Protein AF-A0A9P4VIU5-F1 (afdb_monomer_lite)

Secondary structure (DSSP, 8-state):
--TTTT--GGG-EEEEEEEEEEEESSSSEE---S--SS-PPPPPSS-EEEEEEEEEEE--

Structure (mmCIF, N/CA/C/O backbone):
data_AF-A0A9P4VIU5-F1
#
_entry.id   AF-A0A9P4VIU5-F1
#
loop_
_atom_site.group_PDB
_atom_site.id
_atom_site.type_symbol
_atom_site.label_atom_id
_atom_site.label_alt_id
_atom_site.label_comp_id
_atom_site.label_asym_id
_atom_site.label_entity_id
_atom_site.label_seq_id
_atom_site.pdbx_PDB_ins_code
_atom_site.Cartn_x
_atom_site.Cartn_y
_atom_site.Cartn_z
_atom_site.occupancy
_atom_site.B_iso_or_equiv
_atom_site.auth_seq_id
_atom_site.auth_comp_id
_atom_site.auth_asym_id
_atom_site.auth_atom_id
_atom_site.pdbx_PDB_model_num
ATOM 1 N N . MET A 1 1 ? 18.192 -0.713 -21.113 1.00 53.38 1 MET A N 1
ATOM 2 C CA . MET A 1 1 ? 18.482 -1.888 -20.265 1.00 53.38 1 MET A CA 1
ATOM 3 C C . MET A 1 1 ? 19.188 -1.407 -19.004 1.00 53.38 1 MET A C 1
ATOM 5 O O . MET A 1 1 ? 20.250 -0.800 -19.121 1.00 53.38 1 MET A O 1
ATOM 9 N N . ARG A 1 2 ? 18.604 -1.594 -17.812 1.00 59.88 2 ARG A N 1
ATOM 10 C CA . ARG A 1 2 ? 19.285 -1.306 -16.533 1.00 59.88 2 ARG A CA 1
ATOM 11 C C . ARG A 1 2 ? 20.415 -2.333 -16.324 1.00 59.88 2 ARG A C 1
ATOM 13 O O . ARG A 1 2 ? 20.266 -3.327 -15.626 1.00 59.88 2 ARG A O 1
ATOM 20 N N . ALA A 1 3 ? 21.554 -2.093 -16.973 1.00 63.06 3 ALA A N 1
ATOM 21 C CA . ALA A 1 3 ? 22.649 -3.046 -17.188 1.00 63.06 3 ALA A CA 1
ATOM 22 C C . ALA A 1 3 ? 23.497 -3.397 -15.946 1.00 63.06 3 ALA A C 1
ATOM 24 O O . ALA A 1 3 ? 24.492 -4.100 -16.071 1.00 63.06 3 ALA A O 1
ATOM 25 N N . LYS A 1 4 ? 23.130 -2.932 -14.745 1.00 73.69 4 LYS A N 1
ATOM 26 C CA . LYS A 1 4 ? 23.912 -3.195 -13.526 1.00 73.69 4 LYS A CA 1
ATOM 27 C C . LYS A 1 4 ? 23.659 -4.590 -12.940 1.00 73.69 4 LYS A C 1
ATOM 29 O O . LYS A 1 4 ? 24.548 -5.144 -12.309 1.00 73.69 4 LYS A O 1
ATOM 34 N N . TYR A 1 5 ? 22.464 -5.146 -13.162 1.00 82.38 5 TYR A N 1
ATOM 35 C CA . TYR A 1 5 ? 22.023 -6.390 -12.514 1.00 82.38 5 TYR A CA 1
ATOM 36 C C . TYR A 1 5 ? 21.322 -7.378 -13.457 1.00 82.38 5 TYR A C 1
ATOM 38 O O . TYR A 1 5 ? 20.784 -8.371 -12.989 1.00 82.38 5 TYR A O 1
ATOM 46 N N . ALA A 1 6 ? 21.296 -7.101 -14.768 1.00 85.31 6 ALA A N 1
ATOM 47 C CA . ALA A 1 6 ? 20.628 -7.937 -15.776 1.00 85.31 6 ALA A CA 1
ATOM 48 C C . ALA A 1 6 ? 19.141 -8.259 -15.482 1.00 85.31 6 ALA A C 1
ATOM 50 O O . ALA A 1 6 ? 18.615 -9.252 -15.972 1.00 85.31 6 ALA A O 1
ATOM 51 N N . ILE A 1 7 ? 18.456 -7.409 -14.709 1.00 84.00 7 ILE A N 1
ATOM 52 C CA . ILE A 1 7 ? 17.026 -7.550 -14.404 1.00 84.00 7 ILE A CA 1
ATOM 53 C C . ILE A 1 7 ? 16.222 -7.096 -15.625 1.00 84.00 7 ILE A C 1
ATOM 55 O O . ILE A 1 7 ? 16.470 -6.009 -16.160 1.00 84.00 7 ILE A O 1
ATOM 59 N N . GLN A 1 8 ? 15.274 -7.923 -16.068 1.00 84.88 8 GLN A N 1
ATOM 60 C CA . GLN A 1 8 ? 14.379 -7.573 -17.164 1.00 84.88 8 GLN A CA 1
ATOM 61 C C . GLN A 1 8 ? 13.372 -6.520 -16.692 1.00 84.88 8 GLN A C 1
ATOM 63 O O . GLN A 1 8 ? 12.901 -6.562 -15.560 1.00 84.88 8 GLN A O 1
ATOM 68 N N . ASP A 1 9 ? 13.001 -5.580 -17.562 1.00 82.38 9 ASP A N 1
ATOM 69 C CA . ASP A 1 9 ? 12.047 -4.526 -17.188 1.00 82.38 9 ASP A CA 1
ATOM 70 C C . ASP A 1 9 ? 10.674 -5.105 -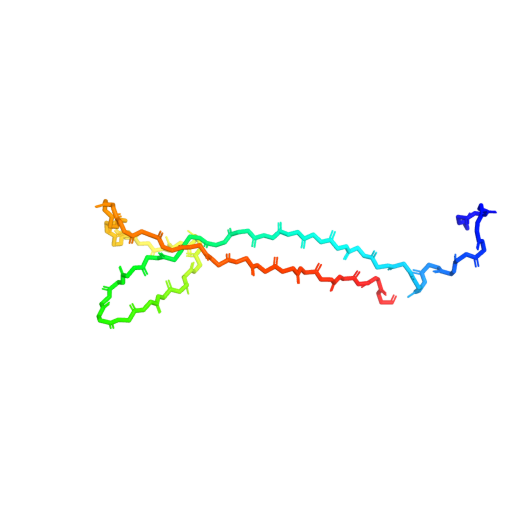16.773 1.00 82.38 9 ASP A C 1
ATOM 72 O O . ASP A 1 9 ? 9.974 -4.510 -15.959 1.00 82.38 9 ASP A O 1
ATOM 76 N N . ALA A 1 10 ? 10.325 -6.302 -17.264 1.00 84.88 10 ALA A N 1
ATOM 77 C CA . ALA A 1 10 ? 9.126 -7.051 -16.873 1.00 84.88 10 ALA A CA 1
ATOM 78 C C . ALA A 1 10 ? 9.134 -7.531 -15.408 1.00 84.88 10 ALA A C 1
ATOM 80 O O . ALA A 1 10 ? 8.057 -7.766 -14.848 1.00 84.88 10 ALA A O 1
ATOM 81 N N . ASP A 1 11 ? 10.328 -7.636 -14.815 1.00 85.56 11 ASP A N 1
ATOM 82 C CA . ASP A 1 11 ? 10.589 -8.070 -13.440 1.00 85.56 11 ASP A CA 1
ATOM 83 C C . ASP A 1 11 ? 10.835 -6.882 -12.491 1.00 85.56 11 ASP A C 1
ATOM 85 O O . ASP A 1 11 ? 11.196 -7.067 -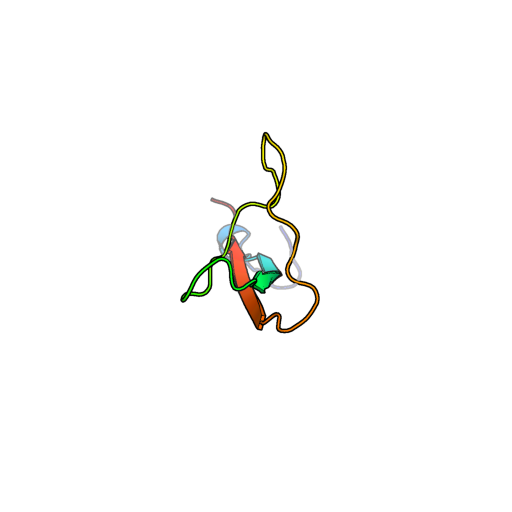11.327 1.00 85.56 11 ASP A O 1
ATOM 89 N N . LEU A 1 12 ? 10.647 -5.644 -12.965 1.00 86.56 12 LEU A N 1
ATOM 90 C CA . LEU A 1 12 ? 10.684 -4.449 -12.127 1.00 86.56 12 LEU A CA 1
ATOM 91 C C . LEU A 1 12 ? 9.290 -4.147 -11.570 1.00 86.56 12 LEU A C 1
ATOM 93 O O . LEU A 1 12 ? 8.351 -3.847 -12.308 1.00 86.56 12 LEU A O 1
ATOM 97 N N . TYR A 1 13 ? 9.195 -4.164 -10.243 1.00 90.06 13 TYR A N 1
ATOM 98 C CA . TYR A 1 13 ? 7.996 -3.809 -9.493 1.00 90.06 13 TYR A CA 1
ATOM 99 C C . TYR A 1 13 ? 8.252 -2.522 -8.708 1.00 90.06 13 TYR A C 1
ATOM 101 O O . TY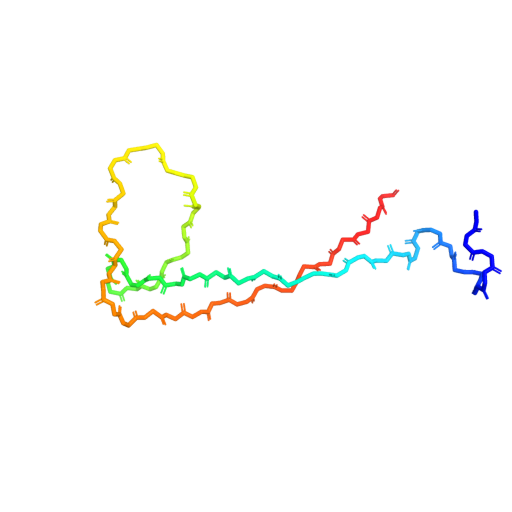R A 1 13 ? 9.301 -2.373 -8.078 1.00 90.06 13 TYR A O 1
ATOM 109 N N . ASN A 1 14 ? 7.301 -1.592 -8.752 1.00 91.62 14 ASN A N 1
ATOM 110 C CA . ASN A 1 14 ? 7.286 -0.424 -7.883 1.00 91.62 14 ASN A CA 1
ATOM 111 C C . ASN A 1 14 ? 6.378 -0.709 -6.689 1.00 91.62 14 ASN A C 1
ATOM 113 O O . ASN A 1 14 ? 5.253 -1.175 -6.875 1.00 91.62 14 ASN A O 1
ATOM 117 N N . PHE A 1 15 ? 6.869 -0.402 -5.495 1.00 94.69 15 PHE A N 1
ATOM 118 C CA . PHE A 1 15 ? 6.111 -0.502 -4.257 1.00 94.69 15 PHE A CA 1
ATOM 119 C C . PHE A 1 15 ? 5.982 0.881 -3.639 1.00 94.69 15 PHE A C 1
ATOM 121 O O . PHE A 1 15 ? 6.950 1.642 -3.647 1.00 94.69 15 PHE A O 1
ATOM 128 N N . ASP A 1 16 ? 4.810 1.179 -3.097 1.00 95.19 16 ASP A N 1
ATOM 129 C CA . ASP A 1 16 ? 4.576 2.393 -2.323 1.00 95.19 16 ASP A CA 1
ATOM 130 C C . ASP A 1 16 ? 3.579 2.131 -1.191 1.00 95.19 16 ASP A C 1
ATOM 132 O O . ASP A 1 16 ? 2.821 1.155 -1.217 1.00 95.19 16 ASP A O 1
ATOM 136 N N . GLU A 1 17 ? 3.603 2.999 -0.188 1.00 95.38 17 GLU A N 1
ATOM 137 C CA . GLU A 1 17 ? 2.675 2.968 0.935 1.00 95.38 17 GLU A CA 1
ATOM 138 C C . GLU A 1 17 ? 1.716 4.155 0.860 1.00 95.38 17 GLU A C 1
ATOM 140 O O . GLU A 1 17 ? 2.135 5.306 0.732 1.00 95.38 17 GLU A O 1
ATOM 145 N N . ILE A 1 18 ? 0.421 3.888 1.036 1.00 90.31 18 ILE A N 1
ATOM 146 C CA . ILE A 1 18 ? -0.577 4.939 1.215 1.00 90.31 18 ILE A CA 1
ATOM 147 C C . ILE A 1 18 ? -1.380 4.734 2.501 1.00 90.31 18 ILE A C 1
ATOM 149 O O . ILE A 1 18 ? -1.948 3.672 2.766 1.00 90.31 18 ILE A O 1
ATOM 153 N N . GLY A 1 19 ? -1.432 5.792 3.312 1.00 87.88 19 GLY A N 1
ATOM 154 C CA . GLY A 1 19 ? -2.224 5.851 4.536 1.00 87.88 19 GLY A CA 1
ATOM 155 C C . GLY A 1 19 ? -3.620 6.425 4.291 1.00 87.88 19 GLY A C 1
ATOM 156 O O . GLY A 1 19 ? -3.779 7.508 3.726 1.00 87.88 19 GLY A O 1
ATOM 157 N N . PHE A 1 20 ? -4.641 5.734 4.787 1.00 82.06 20 PHE A N 1
ATOM 158 C CA . PHE A 1 20 ? -6.032 6.167 4.814 1.00 82.06 20 PHE A CA 1
ATOM 159 C C . PHE A 1 20 ? -6.465 6.465 6.244 1.00 82.06 20 PHE A C 1
ATOM 161 O O . PHE A 1 20 ? -6.359 5.634 7.145 1.00 82.06 20 PHE A O 1
ATOM 168 N N . MET A 1 21 ? -7.032 7.650 6.443 1.00 80.06 21 MET A N 1
ATOM 169 C CA . MET A 1 21 ? -7.650 8.009 7.712 1.00 80.06 21 MET A CA 1
ATOM 170 C C . MET A 1 21 ? -9.063 7.422 7.771 1.00 80.06 21 MET A C 1
ATOM 172 O O . MET A 1 21 ? -9.943 7.812 6.998 1.00 80.06 21 MET A O 1
ATOM 176 N N . MET A 1 22 ? -9.289 6.493 8.694 1.00 76.50 22 MET A N 1
ATOM 177 C CA . MET A 1 22 ? -10.588 5.878 8.930 1.00 76.50 22 MET A CA 1
ATOM 178 C C . MET A 1 22 ? -11.340 6.661 10.001 1.00 76.50 22 MET A C 1
ATOM 180 O O . MET A 1 22 ? -10.937 6.746 11.162 1.00 76.50 22 MET A O 1
ATOM 184 N N . GLY A 1 23 ? -12.454 7.255 9.588 1.00 72.19 23 GLY A N 1
ATOM 185 C CA . GLY A 1 23 ? -13.423 7.835 10.504 1.00 72.19 23 GLY A CA 1
ATOM 186 C C . GLY A 1 23 ? -14.536 6.838 10.801 1.00 72.19 23 GLY A C 1
ATOM 187 O O . GLY A 1 23 ? -14.991 6.103 9.922 1.00 72.19 23 GLY A O 1
ATOM 188 N N . VAL A 1 24 ? -15.042 6.864 12.027 1.00 65.56 24 VAL A N 1
ATOM 189 C CA . VAL A 1 24 ? -16.366 6.315 12.327 1.00 65.56 24 VAL A CA 1
ATOM 190 C C . VAL A 1 24 ? -17.386 7.257 11.664 1.00 65.56 24 VAL A C 1
ATOM 192 O O . VAL A 1 24 ? -17.282 8.473 11.802 1.00 65.56 24 VAL A O 1
ATOM 195 N N . ILE A 1 25 ? -18.339 6.766 10.871 1.00 63.06 25 ILE A N 1
ATOM 196 C CA . ILE A 1 25 ? -19.386 7.622 10.247 1.00 63.06 25 ILE A CA 1
ATOM 197 C C . ILE A 1 25 ? -20.791 7.259 10.774 1.00 63.06 25 ILE A C 1
ATOM 199 O O . ILE A 1 25 ? -21.702 8.090 10.750 1.00 63.06 25 ILE A O 1
ATOM 203 N N . CYS A 1 26 ? -20.950 6.032 11.276 1.00 62.03 26 CYS A N 1
ATOM 204 C CA . CYS A 1 26 ? -22.086 5.450 12.006 1.00 62.03 26 CYS A CA 1
ATOM 205 C C . CYS A 1 26 ? -21.504 4.299 12.865 1.00 62.03 26 CYS A C 1
ATOM 207 O O . CYS A 1 26 ? -20.290 4.257 12.992 1.00 62.03 26 CYS A O 1
ATOM 209 N N . GLY A 1 27 ? -22.268 3.354 13.426 1.00 63.47 27 GLY A N 1
ATOM 210 C CA . GLY A 1 27 ? -21.746 2.249 14.269 1.00 63.47 27 GLY A CA 1
ATOM 211 C C . GLY A 1 27 ? -20.709 1.297 13.626 1.00 63.47 27 GLY A C 1
ATOM 212 O O . GLY A 1 27 ? -20.423 0.250 14.192 1.00 63.47 27 GLY A O 1
ATOM 213 N N . GLY A 1 28 ? -20.160 1.643 12.457 1.00 62.22 28 GLY A N 1
ATOM 214 C CA . GLY A 1 28 ? -19.055 0.977 11.783 1.00 62.22 28 GLY A CA 1
ATOM 215 C C . GLY A 1 28 ? -18.047 1.968 11.182 1.00 62.22 28 GLY A C 1
ATOM 216 O O . GLY A 1 28 ? -18.315 3.160 10.981 1.00 62.22 28 GLY A O 1
ATOM 217 N N . MET A 1 29 ? -16.867 1.435 10.893 1.00 66.50 29 MET A N 1
ATOM 218 C CA . MET A 1 29 ? -15.742 2.118 10.263 1.00 66.50 29 MET A CA 1
ATOM 219 C C . MET A 1 29 ? -15.904 2.145 8.742 1.00 66.50 29 MET A C 1
ATOM 221 O O . MET A 1 29 ? -16.300 1.142 8.149 1.00 66.50 29 MET A O 1
ATOM 225 N N . VAL A 1 30 ? -15.620 3.283 8.100 1.00 64.69 30 VAL A N 1
ATOM 226 C CA . VAL A 1 30 ? -15.810 3.432 6.647 1.00 64.69 30 VAL A CA 1
ATOM 227 C C . VAL A 1 30 ? -14.645 4.192 6.017 1.00 64.69 30 VAL A C 1
ATOM 229 O O . VAL A 1 30 ? -14.335 5.313 6.419 1.00 64.69 30 VAL A O 1
ATOM 232 N N . VAL A 1 31 ? -14.056 3.613 4.967 1.00 69.44 31 VAL A N 1
ATOM 233 C CA . VAL A 1 31 ? -13.098 4.289 4.079 1.00 69.44 31 VAL A CA 1
ATOM 234 C C . VAL A 1 31 ? -13.869 4.882 2.901 1.00 69.44 31 VAL A C 1
ATOM 236 O O . VAL A 1 31 ? -14.527 4.165 2.150 1.00 69.44 31 VAL A O 1
ATOM 239 N N . THR A 1 32 ? -13.824 6.202 2.731 1.00 68.88 32 THR A N 1
ATOM 240 C CA . THR A 1 32 ? -14.495 6.897 1.619 1.00 68.88 32 THR A CA 1
ATOM 241 C C . THR A 1 32 ? -13.488 7.617 0.740 1.00 68.88 32 THR A C 1
ATOM 243 O O . THR A 1 32 ? -12.474 8.092 1.243 1.00 68.88 32 THR A O 1
ATOM 246 N N . ARG A 1 33 ? -13.819 7.805 -0.540 1.00 69.62 33 ARG A N 1
ATOM 247 C CA . ARG A 1 33 ? -13.016 8.621 -1.460 1.00 69.62 33 ARG A CA 1
ATOM 248 C C . ARG A 1 33 ? -12.815 10.050 -0.933 1.00 69.62 33 ARG A C 1
ATOM 250 O O . ARG A 1 33 ? -13.727 10.620 -0.328 1.00 69.62 33 ARG A O 1
ATOM 257 N N . ALA A 1 34 ? -11.627 10.600 -1.195 1.00 64.44 34 ALA A N 1
ATOM 258 C CA . ALA A 1 34 ? -11.244 11.963 -0.824 1.00 64.44 34 ALA A CA 1
ATOM 259 C C . ALA A 1 34 ? -12.043 13.026 -1.597 1.00 64.44 34 ALA A C 1
ATOM 261 O O . ALA A 1 34 ? -12.420 14.047 -1.029 1.00 64.44 34 ALA A O 1
ATOM 262 N N . ASP A 1 35 ? -12.350 12.758 -2.869 1.00 61.78 35 ASP A N 1
ATOM 263 C CA . ASP A 1 35 ? -13.186 13.631 -3.687 1.00 61.78 35 ASP A CA 1
ATOM 264 C C . ASP A 1 35 ? -14.672 13.337 -3.436 1.00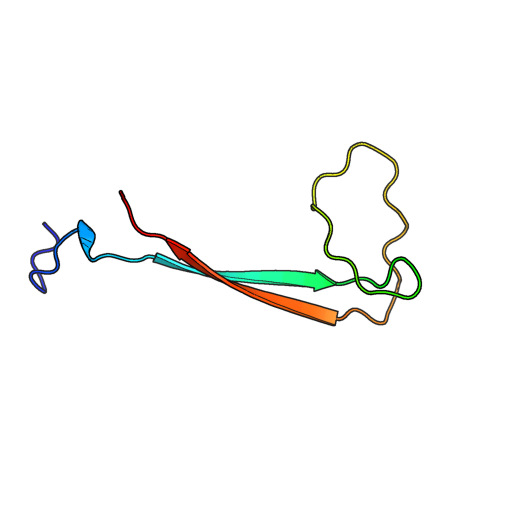 61.78 35 ASP A C 1
ATOM 266 O O . ASP A 1 35 ? -15.157 12.219 -3.652 1.00 61.78 35 ASP A O 1
ATOM 270 N N . ARG A 1 36 ? -15.404 14.336 -2.940 1.00 62.69 36 ARG A N 1
ATOM 271 C CA . ARG A 1 36 ? -16.850 14.265 -2.711 1.00 62.69 36 ARG A CA 1
ATOM 272 C C . ARG A 1 36 ? -17.513 15.473 -3.365 1.00 62.69 36 ARG A C 1
ATOM 274 O O . ARG A 1 36 ? -17.267 16.609 -2.971 1.00 62.69 36 ARG A O 1
ATOM 281 N N . ARG A 1 37 ? -18.451 15.237 -4.289 1.00 63.12 37 ARG A N 1
ATOM 282 C CA . ARG A 1 37 ? -19.413 16.266 -4.720 1.00 63.12 37 ARG A CA 1
ATOM 283 C C . ARG A 1 37 ? -20.486 16.442 -3.636 1.00 63.12 37 ARG A C 1
ATOM 285 O O . ARG A 1 37 ? -21.371 15.601 -3.515 1.00 63.12 37 ARG A O 1
ATOM 292 N N . GLY A 1 38 ? -20.408 17.519 -2.848 1.00 70.12 38 GLY A N 1
ATOM 293 C CA . GLY A 1 38 ? -21.426 17.911 -1.855 1.00 70.12 38 GLY A CA 1
ATOM 294 C C . GLY A 1 38 ? -20.854 18.352 -0.498 1.00 70.12 38 GLY A C 1
ATOM 295 O O . GLY A 1 38 ? -19.643 18.358 -0.298 1.00 70.12 38 GLY A O 1
ATOM 296 N N . ARG A 1 39 ? -21.721 18.722 0.462 1.00 64.56 39 ARG A N 1
ATOM 297 C CA . ARG A 1 39 ? -21.303 19.033 1.847 1.00 64.56 39 ARG A CA 1
ATOM 298 C C . ARG A 1 39 ? -20.785 17.759 2.522 1.00 64.56 39 ARG A C 1
ATOM 300 O O . ARG A 1 39 ? -21.559 16.852 2.817 1.00 64.56 39 ARG A O 1
ATOM 307 N N . GLY A 1 40 ? -19.477 17.688 2.764 1.00 62.00 40 GLY A N 1
ATOM 308 C CA . GLY A 1 40 ? -18.870 16.585 3.505 1.00 62.00 40 GLY A CA 1
ATOM 309 C C . GLY A 1 40 ? -19.441 16.491 4.922 1.00 62.00 40 GLY A C 1
ATOM 310 O O . GLY A 1 40 ? -19.596 17.511 5.593 1.00 62.00 40 GLY A O 1
ATOM 311 N N . LYS A 1 41 ? -19.746 15.271 5.390 1.00 61.88 41 LYS A N 1
ATOM 312 C CA . LYS A 1 41 ? -20.013 15.046 6.817 1.00 61.88 41 LYS A CA 1
ATOM 313 C C . LYS A 1 41 ? -18.812 15.553 7.613 1.00 61.88 41 LYS A C 1
ATOM 315 O O . LYS A 1 41 ? -17.675 15.266 7.237 1.00 61.88 41 LYS A O 1
ATOM 320 N N . GLN A 1 42 ? -19.090 16.313 8.670 1.00 59.56 42 GLN A N 1
ATOM 321 C CA . GLN A 1 42 ? -18.084 16.893 9.552 1.00 59.56 42 GLN A CA 1
ATOM 322 C C . GLN A 1 42 ? -17.129 15.776 9.995 1.00 59.56 42 GLN A C 1
ATOM 324 O O . GLN A 1 42 ? -17.568 14.764 10.542 1.00 59.56 42 GLN A O 1
ATOM 329 N N . LEU A 1 43 ? -15.844 15.913 9.652 1.00 63.06 43 LEU A N 1
ATOM 330 C CA . LEU A 1 43 ? -14.808 14.954 10.025 1.00 63.06 43 LEU A CA 1
ATOM 331 C C . LEU A 1 43 ? -14.846 14.838 11.552 1.00 63.06 43 LEU A C 1
ATOM 333 O O . LEU A 1 43 ? -14.685 15.865 12.213 1.00 63.06 43 LEU A O 1
ATOM 337 N N . GLN A 1 44 ? -15.099 13.648 12.112 1.00 64.31 44 GLN A N 1
ATOM 338 C CA . GLN A 1 44 ? -15.218 13.511 13.567 1.00 64.31 44 GLN A CA 1
ATOM 339 C C . GLN A 1 44 ? -13.953 14.084 14.233 1.00 64.31 44 GLN A C 1
ATOM 341 O O . GLN A 1 44 ? -12.839 13.683 13.863 1.00 64.31 44 GLN A O 1
ATOM 346 N N . PRO A 1 45 ? -14.076 15.083 15.124 1.00 60.69 45 PRO A N 1
ATOM 347 C CA . PRO A 1 45 ? -12.946 15.587 15.885 1.00 60.69 45 PRO A CA 1
ATOM 348 C C . PRO A 1 45 ? -12.616 14.568 16.983 1.00 60.69 45 PRO A C 1
ATOM 350 O O . PRO A 1 45 ? -13.344 14.446 17.960 1.00 60.69 45 PRO A O 1
ATOM 353 N N . GLY A 1 46 ? -11.530 13.815 16.793 1.00 72.69 46 GLY A N 1
ATOM 354 C CA . GLY A 1 46 ? -11.101 12.746 17.703 1.00 72.69 46 GLY A CA 1
ATOM 355 C C . GLY A 1 46 ? -11.454 11.331 17.223 1.00 72.69 46 GLY A C 1
ATOM 356 O O . GLY A 1 46 ? -12.224 11.163 16.283 1.00 72.69 46 GLY A O 1
ATOM 357 N N . ASN A 1 47 ? -10.816 10.337 17.853 1.00 68.06 47 ASN A N 1
ATOM 358 C CA . ASN A 1 47 ? -10.916 8.889 17.607 1.00 68.06 47 ASN A CA 1
ATOM 359 C C . ASN A 1 47 ? -10.911 8.485 16.118 1.00 68.06 47 ASN A C 1
ATOM 361 O O . ASN A 1 47 ? -11.940 8.153 15.527 1.00 68.06 47 ASN A O 1
ATOM 365 N N . ARG A 1 48 ? -9.725 8.549 15.502 1.00 71.31 48 ARG A N 1
ATOM 366 C CA . ARG A 1 48 ? -9.502 8.147 14.110 1.00 71.31 48 ARG A CA 1
ATOM 367 C C . ARG A 1 48 ? -8.520 6.995 14.082 1.00 71.31 48 ARG A C 1
ATOM 369 O O . ARG A 1 48 ? -7.461 7.081 14.700 1.00 71.31 48 ARG A O 1
ATOM 376 N N . GLU A 1 49 ? -8.879 5.956 13.353 1.00 79.12 49 GLU A N 1
ATOM 377 C CA . GLU A 1 49 ? -7.967 4.863 13.060 1.00 79.12 49 GLU A CA 1
ATOM 378 C C . GLU A 1 49 ? -7.259 5.132 11.734 1.00 79.12 49 GLU A C 1
ATOM 380 O O . GLU A 1 49 ? -7.719 5.923 10.907 1.00 79.12 49 GLU A O 1
ATOM 385 N N . TRP A 1 50 ? -6.119 4.486 11.543 1.00 80.44 50 TRP A N 1
ATOM 386 C CA . TRP A 1 50 ? -5.357 4.548 10.306 1.00 80.44 50 TRP A CA 1
ATOM 387 C C . TRP A 1 50 ? -5.359 3.165 9.672 1.00 80.44 50 TRP A C 1
ATOM 389 O O . TRP A 1 50 ? -5.108 2.172 10.350 1.00 80.44 50 TRP A O 1
ATOM 399 N N . ALA A 1 51 ? -5.655 3.109 8.379 1.00 84.19 51 ALA A N 1
ATOM 400 C CA . ALA A 1 51 ? -5.415 1.932 7.561 1.00 84.19 51 ALA A CA 1
ATOM 401 C C . ALA A 1 51 ? -4.285 2.243 6.591 1.00 84.19 51 ALA A C 1
ATOM 403 O O . ALA A 1 51 ? -4.282 3.296 5.964 1.00 84.19 51 ALA A O 1
ATOM 404 N N . THR A 1 52 ? -3.360 1.310 6.439 1.00 89.75 52 THR A N 1
ATOM 405 C CA . THR A 1 52 ? -2.269 1.407 5.474 1.00 89.75 52 THR A CA 1
ATOM 406 C C . THR A 1 52 ? -2.512 0.396 4.364 1.00 89.75 52 THR A C 1
ATOM 408 O O . THR A 1 52 ? -2.781 -0.773 4.648 1.00 89.75 52 THR A O 1
ATOM 411 N N . ALA A 1 53 ? -2.401 0.824 3.108 1.00 90.12 53 ALA A N 1
ATOM 412 C CA . ALA A 1 53 ? -2.249 -0.090 1.983 1.00 90.12 53 ALA A CA 1
ATOM 413 C C . ALA A 1 53 ? -0.811 -0.040 1.470 1.00 90.12 53 ALA A C 1
ATOM 415 O O . ALA A 1 53 ? -0.235 1.034 1.310 1.00 90.12 53 ALA A O 1
ATOM 416 N N . ILE A 1 54 ? -0.260 -1.220 1.197 1.00 94.81 54 ILE A N 1
ATOM 417 C CA . ILE A 1 54 ? 1.002 -1.380 0.478 1.00 94.81 54 ILE A CA 1
ATOM 418 C C . ILE A 1 54 ? 0.627 -1.764 -0.947 1.00 94.81 54 ILE A C 1
ATOM 420 O O . ILE A 1 54 ? 0.055 -2.833 -1.179 1.00 94.81 54 ILE A O 1
ATOM 424 N N . GLU A 1 55 ? 0.909 -0.878 -1.890 1.00 94.31 55 GLU A N 1
ATOM 425 C CA . GLU A 1 55 ? 0.575 -1.068 -3.295 1.00 94.31 55 GLU A CA 1
ATOM 426 C C . GLU A 1 55 ? 1.800 -1.566 -4.057 1.00 94.31 55 GLU A C 1
ATOM 428 O O . GLU A 1 55 ? 2.918 -1.101 -3.846 1.00 94.31 55 GLU A O 1
ATOM 433 N N . CYS A 1 56 ? 1.585 -2.528 -4.953 1.00 94.25 56 CYS A N 1
ATOM 434 C CA . CYS A 1 56 ? 2.614 -3.066 -5.831 1.00 94.25 56 CYS A 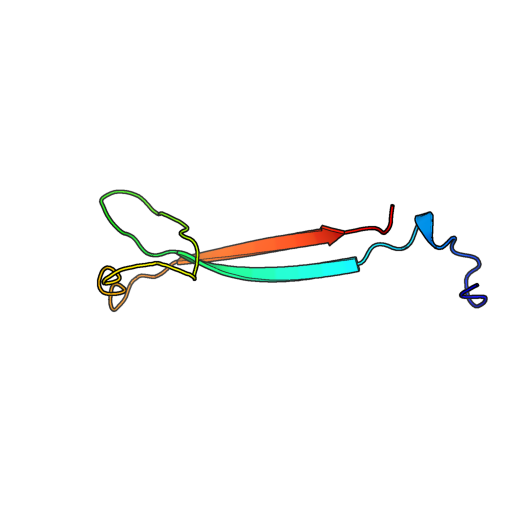CA 1
ATOM 435 C C . CYS A 1 56 ? 2.125 -3.014 -7.273 1.00 94.25 56 CYS A C 1
ATOM 437 O O . CYS A 1 56 ? 1.077 -3.579 -7.601 1.00 94.25 56 CYS A O 1
ATOM 439 N N . ILE A 1 57 ? 2.893 -2.353 -8.135 1.00 91.50 57 ILE A N 1
ATOM 440 C CA . ILE A 1 57 ? 2.588 -2.240 -9.559 1.00 91.50 57 ILE A CA 1
ATOM 441 C C . ILE A 1 57 ? 3.776 -2.705 -10.396 1.00 91.50 57 ILE A C 1
ATOM 443 O O . ILE A 1 57 ? 4.933 -2.445 -10.068 1.00 91.50 57 ILE A O 1
ATOM 447 N N . LYS A 1 58 ? 3.485 -3.346 -11.527 1.00 89.50 58 LYS A N 1
ATOM 448 C CA . LYS A 1 58 ? 4.461 -3.586 -12.593 1.00 89.50 58 LYS A CA 1
ATOM 449 C C . LYS A 1 58 ? 3.969 -2.980 -13.894 1.00 89.50 58 LYS A C 1
ATOM 451 O O . LYS A 1 58 ? 2.762 -2.864 -14.114 1.00 89.50 58 LYS A O 1
ATOM 456 N N . ALA A 1 59 ? 4.903 -2.646 -14.775 1.00 78.56 59 ALA A N 1
ATOM 457 C CA . ALA A 1 59 ? 4.561 -2.378 -16.163 1.00 78.56 59 ALA A CA 1
ATOM 458 C C . ALA A 1 59 ? 4.038 -3.670 -16.822 1.00 78.56 59 ALA A C 1
ATOM 460 O O . ALA A 1 59 ? 4.502 -4.778 -16.512 1.00 78.56 59 ALA A O 1
ATOM 461 N N . ARG A 1 60 ? 3.034 -3.521 -17.691 1.00 69.44 60 ARG A N 1
ATOM 462 C CA . ARG A 1 60 ? 2.509 -4.629 -18.492 1.00 69.44 60 ARG A CA 1
ATOM 463 C C . ARG A 1 60 ? 3.562 -5.123 -19.472 1.00 69.44 60 ARG A C 1
ATOM 465 O O . ARG A 1 60 ? 4.186 -4.260 -20.123 1.00 69.44 60 ARG A O 1
#

Sequence (60 aa):
MRAKYAIQDADLYNFDEIGFMMGVICGGMVVTRADRRGRGKQLQPG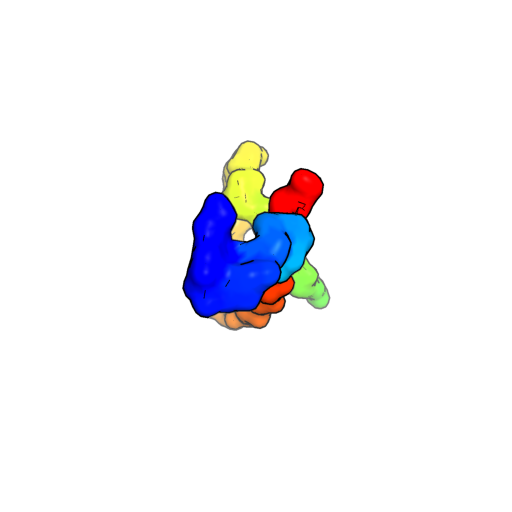NREWATAIECIKAR

Foldseek 3Di:
DPPPPPDDLQNDKDKDKDKFKWADPDPDIDGDDPDDDDDDDDGPPDDIDIDMDIDIDGDD

Organism: NCBI:txid1346257

pLDDT: mean 75.73, std 12.09, range [53.38, 95.38]

Radius of gyration: 18.76 Å; chains: 1; bounding box: 46×27×38 Å